Protein AF-A0A6N6PBB1-F1 (afdb_monomer_lite)

Structure (mmCIF, N/CA/C/O backbone):
data_AF-A0A6N6PBB1-F1
#
_entry.id   AF-A0A6N6PBB1-F1
#
loop_
_atom_site.group_PDB
_atom_site.id
_atom_site.type_symbol
_atom_site.label_atom_id
_atom_site.label_alt_id
_atom_site.label_comp_id
_atom_site.label_asym_id
_atom_site.label_entity_id
_atom_site.label_seq_id
_atom_site.pdbx_PDB_ins_code
_atom_site.Cartn_x
_atom_site.Cartn_y
_atom_site.Cartn_z
_atom_site.occupancy
_atom_site.B_iso_or_equiv
_atom_site.auth_seq_id
_atom_site.auth_comp_id
_atom_site.auth_asym_id
_atom_site.auth_atom_id
_atom_site.pdbx_PDB_model_num
ATOM 1 N N . MET A 1 1 ? 25.986 26.219 -14.719 1.00 50.94 1 MET A N 1
ATOM 2 C CA . MET A 1 1 ? 25.413 26.676 -13.434 1.00 50.94 1 MET A CA 1
ATOM 3 C C . MET A 1 1 ? 24.247 25.756 -13.110 1.00 50.94 1 MET A C 1
ATOM 5 O O . MET A 1 1 ? 23.481 25.501 -14.033 1.00 50.94 1 MET A O 1
ATOM 9 N N . PRO A 1 2 ? 24.144 25.170 -11.906 1.00 57.38 2 PRO A N 1
ATOM 10 C CA . PRO A 1 2 ? 23.033 24.276 -11.593 1.00 57.38 2 PRO A CA 1
ATOM 11 C C . PRO A 1 2 ? 21.725 25.075 -11.590 1.00 57.38 2 PRO A C 1
ATOM 13 O O . PRO A 1 2 ? 21.620 26.106 -10.929 1.00 57.38 2 PRO A O 1
ATOM 16 N N . ASN A 1 3 ? 20.762 24.624 -12.392 1.00 63.56 3 ASN A N 1
ATOM 17 C CA . ASN A 1 3 ? 19.454 25.249 -12.542 1.00 63.56 3 ASN A CA 1
ATOM 18 C C . ASN A 1 3 ? 18.669 25.063 -11.232 1.00 63.56 3 ASN A C 1
ATOM 20 O O . ASN A 1 3 ? 18.274 23.943 -10.907 1.00 63.56 3 ASN A O 1
ATOM 24 N N . LYS A 1 4 ? 18.510 26.130 -10.441 1.00 62.97 4 LYS A N 1
ATOM 25 C CA . LYS A 1 4 ? 17.718 26.096 -9.206 1.00 62.97 4 LYS A CA 1
ATOM 26 C C . LYS A 1 4 ? 16.245 26.053 -9.621 1.00 62.97 4 LYS A C 1
ATOM 28 O O . LYS A 1 4 ? 15.764 27.004 -10.230 1.00 62.97 4 LYS A O 1
ATOM 33 N N . GLN A 1 5 ? 15.557 24.948 -9.326 1.00 61.06 5 GLN A N 1
ATOM 34 C CA . GLN A 1 5 ? 14.104 24.839 -9.486 1.00 61.06 5 GLN A CA 1
ATOM 35 C C . GLN A 1 5 ? 13.452 26.083 -8.848 1.00 61.06 5 GLN A C 1
ATOM 37 O O . GLN A 1 5 ? 13.792 26.395 -7.700 1.00 61.06 5 GLN A O 1
ATOM 42 N N . PRO A 1 6 ? 12.576 26.814 -9.562 1.00 74.88 6 PRO A N 1
ATOM 43 C CA . PRO A 1 6 ? 11.879 27.950 -8.979 1.00 74.88 6 PRO A CA 1
ATOM 44 C C . PRO A 1 6 ? 11.091 27.492 -7.752 1.00 74.88 6 PRO A C 1
ATOM 46 O O . PRO A 1 6 ? 10.497 26.411 -7.748 1.00 74.88 6 PRO A O 1
ATOM 49 N N . GLU A 1 7 ? 11.147 28.295 -6.693 1.00 73.25 7 GLU A N 1
ATOM 50 C CA . GLU A 1 7 ? 10.477 27.981 -5.435 1.00 73.25 7 GLU A CA 1
ATOM 51 C C . GLU A 1 7 ? 8.960 27.874 -5.679 1.00 73.25 7 GLU A C 1
ATOM 53 O O . GLU A 1 7 ? 8.418 28.660 -6.467 1.00 73.25 7 GLU A O 1
ATOM 58 N N . PRO A 1 8 ? 8.268 26.886 -5.076 1.00 77.69 8 PRO A N 1
ATOM 59 C CA . PRO A 1 8 ? 6.836 26.722 -5.274 1.00 77.69 8 PRO A CA 1
ATOM 60 C C . PRO A 1 8 ? 6.096 28.019 -4.920 1.00 77.69 8 PRO A C 1
ATOM 62 O O . PRO A 1 8 ? 6.446 28.667 -3.934 1.00 77.69 8 PRO A O 1
ATOM 65 N N . PRO A 1 9 ? 5.036 28.389 -5.659 1.00 80.44 9 PRO A N 1
ATOM 66 C CA . PRO A 1 9 ? 4.270 29.607 -5.385 1.00 80.44 9 PRO A CA 1
ATOM 67 C C . PRO A 1 9 ? 3.486 29.554 -4.062 1.00 80.44 9 PRO A C 1
ATOM 69 O O . PRO A 1 9 ? 2.841 30.532 -3.692 1.00 80.44 9 PRO A O 1
ATOM 72 N N . PHE A 1 10 ? 3.530 28.423 -3.353 1.00 71.75 10 PHE A N 1
ATOM 73 C CA . PHE A 1 10 ? 2.827 28.201 -2.100 1.00 71.75 10 PHE A CA 1
ATOM 74 C C . PHE A 1 10 ? 3.817 27.860 -0.986 1.00 71.75 10 PHE A C 1
ATOM 76 O O . PHE A 1 10 ? 4.778 27.123 -1.232 1.00 71.75 10 PHE A O 1
ATOM 83 N N . PRO A 1 11 ? 3.588 28.370 0.238 1.00 75.50 11 PRO A N 1
ATOM 84 C CA . PRO A 1 11 ? 4.394 27.994 1.3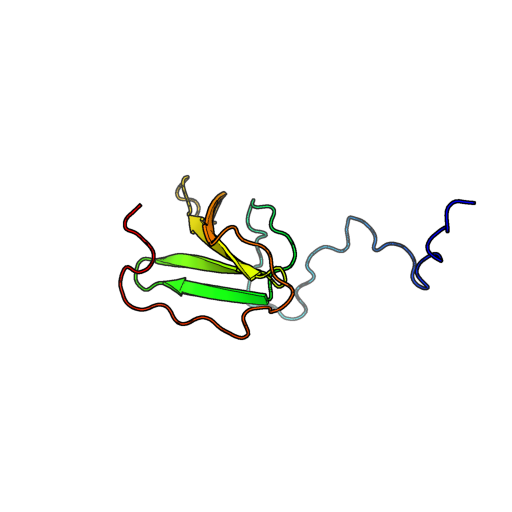89 1.00 75.50 11 PRO A CA 1
ATOM 85 C C . PRO A 1 11 ? 4.355 26.471 1.583 1.00 75.50 11 PRO A C 1
ATOM 87 O O . PRO A 1 11 ? 3.335 25.844 1.275 1.00 75.50 11 PRO A O 1
ATOM 90 N N . PRO A 1 12 ? 5.441 25.861 2.091 1.00 66.81 12 PRO A N 1
ATOM 91 C CA . PRO A 1 12 ? 5.441 24.440 2.402 1.00 66.81 12 PRO A CA 1
ATOM 92 C C . PRO A 1 12 ? 4.294 24.142 3.370 1.00 66.81 12 PRO A C 1
ATOM 94 O O . PRO A 1 12 ? 4.130 24.835 4.377 1.00 66.81 12 PRO A O 1
ATOM 97 N N . THR A 1 13 ? 3.491 23.127 3.050 1.00 65.56 13 THR A N 1
ATOM 98 C CA . THR A 1 13 ? 2.415 22.666 3.928 1.00 65.56 13 THR A CA 1
ATOM 99 C C . THR A 1 13 ? 3.009 22.367 5.307 1.00 65.56 13 THR A C 1
ATOM 101 O O . THR A 1 13 ? 3.990 21.618 5.375 1.00 65.56 13 THR A O 1
ATOM 104 N N . PRO A 1 14 ? 2.468 22.942 6.398 1.00 67.19 14 PRO A N 1
ATOM 105 C CA . PRO A 1 14 ? 2.925 22.620 7.739 1.00 67.19 14 PRO A CA 1
ATOM 106 C C . PRO A 1 14 ? 2.919 21.097 7.944 1.00 67.19 14 PRO A C 1
ATOM 108 O O . PRO A 1 14 ? 1.965 20.447 7.509 1.00 67.19 14 PRO A O 1
ATOM 111 N N . PRO A 1 15 ? 3.933 20.519 8.614 1.00 61.47 15 PRO A N 1
ATOM 112 C CA . PRO A 1 15 ? 4.011 19.073 8.856 1.00 61.47 15 PRO A CA 1
ATOM 113 C C . PRO A 1 15 ? 2.764 18.499 9.547 1.00 61.47 15 PRO A C 1
ATOM 115 O O . PRO A 1 15 ? 2.484 17.312 9.438 1.00 61.47 15 PRO A O 1
ATOM 118 N N . GLU A 1 16 ? 2.016 19.362 10.239 1.00 56.09 16 GLU A N 1
ATOM 119 C CA . GLU A 1 16 ? 0.818 19.053 11.015 1.00 56.09 16 GLU A CA 1
ATOM 120 C C . GLU A 1 16 ? -0.491 19.438 10.317 1.00 56.09 16 GLU A C 1
ATOM 122 O O . GLU A 1 16 ? -1.499 19.649 10.991 1.00 56.09 16 GLU A O 1
ATOM 127 N N . ALA A 1 17 ? -0.535 19.540 8.983 1.00 58.44 17 ALA A N 1
ATOM 128 C CA . ALA A 1 17 ? -1.817 19.528 8.274 1.00 58.44 17 ALA A CA 1
ATOM 129 C C . ALA A 1 17 ? -2.462 18.136 8.433 1.00 58.44 17 ALA A C 1
ATOM 131 O O . ALA A 1 17 ? -2.474 17.312 7.521 1.00 58.44 17 ALA A O 1
ATOM 132 N N . GLY A 1 18 ? -2.914 17.849 9.652 1.00 65.25 18 GLY A N 1
ATOM 133 C CA . GLY A 1 18 ? -3.527 16.608 10.058 1.00 65.25 18 GLY A CA 1
ATOM 134 C C . GLY A 1 18 ? -4.826 16.397 9.305 1.00 65.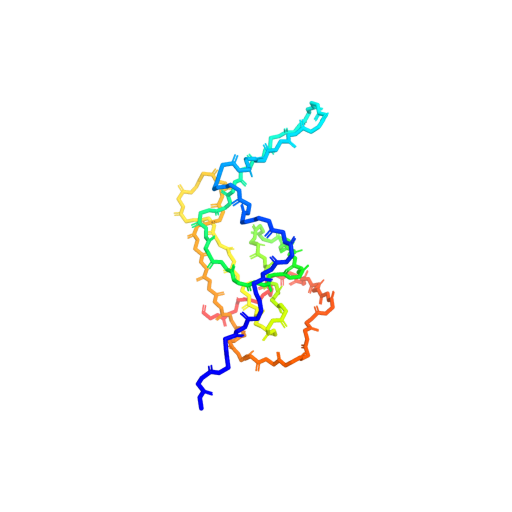25 18 GLY A C 1
ATOM 135 O O . GLY A 1 18 ? -5.482 17.329 8.830 1.00 65.25 18 GLY A O 1
ATOM 136 N N . ILE A 1 19 ? -5.198 15.132 9.193 1.00 67.25 19 ILE A N 1
ATOM 137 C CA . ILE A 1 19 ? -6.425 14.724 8.530 1.00 67.25 19 ILE A CA 1
ATOM 138 C C . ILE A 1 19 ? -7.601 15.338 9.300 1.00 67.25 19 ILE A C 1
ATOM 140 O O . ILE A 1 19 ? -7.895 14.942 10.425 1.00 67.25 19 ILE A O 1
ATOM 144 N N . THR A 1 20 ? -8.256 16.332 8.697 1.00 72.62 20 THR A N 1
ATOM 145 C CA . THR A 1 20 ? -9.428 16.992 9.280 1.00 72.62 20 THR A CA 1
ATOM 146 C C . THR A 1 20 ? -10.687 16.406 8.662 1.00 72.62 20 THR A C 1
ATOM 148 O O . THR A 1 20 ? -10.939 16.549 7.466 1.00 72.62 20 THR A O 1
ATOM 151 N N . ILE A 1 21 ? -11.491 15.745 9.489 1.00 76.06 21 ILE A N 1
ATOM 152 C CA . ILE A 1 21 ? -12.772 15.178 9.077 1.00 76.06 21 ILE A CA 1
ATOM 153 C C . ILE A 1 21 ? -13.832 16.282 9.109 1.00 76.06 21 ILE A C 1
ATOM 155 O O . ILE A 1 21 ? -14.137 16.819 10.170 1.00 76.06 21 ILE A O 1
ATOM 159 N N . LEU A 1 22 ? -14.391 16.628 7.946 1.00 78.19 22 LEU A N 1
ATOM 160 C CA . LEU A 1 22 ? -15.357 17.730 7.817 1.00 78.19 22 LEU A CA 1
ATOM 161 C C . LEU A 1 22 ? -16.764 17.375 8.326 1.00 78.19 22 LEU A C 1
ATOM 163 O O . LEU A 1 22 ? -17.542 18.273 8.638 1.00 78.19 22 LEU A O 1
ATOM 167 N N . VAL A 1 23 ? -17.100 16.081 8.398 1.00 80.00 23 VAL A N 1
ATOM 168 C CA . VAL A 1 23 ? -18.414 15.589 8.840 1.00 80.00 23 VAL A CA 1
ATOM 169 C C . VAL A 1 23 ? -18.232 14.357 9.735 1.00 80.00 23 VAL A C 1
ATOM 171 O O . VAL A 1 23 ? -17.507 13.445 9.341 1.00 80.00 23 VAL A O 1
ATOM 174 N N . PRO A 1 24 ? -18.882 14.278 10.910 1.00 78.06 24 PRO A N 1
ATOM 175 C CA . PRO A 1 24 ? -18.790 13.107 11.783 1.00 78.06 24 PRO A CA 1
ATOM 176 C C . PRO A 1 24 ? -19.281 11.818 11.103 1.00 78.06 24 PRO A C 1
ATOM 178 O O . PRO A 1 24 ? -20.164 11.863 10.249 1.00 78.06 24 PRO A O 1
ATOM 181 N N . GLY A 1 25 ? -18.767 10.663 11.541 1.00 84.56 25 GLY A N 1
ATOM 182 C CA . GLY A 1 25 ? -19.290 9.344 11.146 1.00 84.56 25 GLY A CA 1
ATOM 183 C C . GLY A 1 25 ? -18.266 8.360 10.578 1.00 84.56 25 GLY A C 1
ATOM 184 O O . GLY A 1 25 ? -18.617 7.214 10.320 1.00 84.56 25 GLY A O 1
ATOM 185 N N . PHE A 1 26 ? -17.007 8.764 10.415 1.00 84.06 26 PHE A N 1
ATOM 186 C CA . PHE A 1 26 ? -15.911 7.866 10.055 1.00 84.06 26 PHE A CA 1
ATOM 187 C C . PHE A 1 26 ? -14.611 8.301 10.734 1.00 84.06 26 PHE A C 1
ATOM 189 O O . PHE A 1 26 ? -14.437 9.466 11.096 1.00 84.06 26 PHE A O 1
ATOM 196 N N . THR A 1 27 ? -13.706 7.347 10.925 1.00 82.94 27 THR A N 1
ATOM 197 C CA . THR A 1 27 ? -12.341 7.583 11.399 1.00 82.94 27 THR A CA 1
ATOM 198 C C . THR A 1 27 ? -11.369 7.369 10.246 1.00 82.94 27 THR A C 1
ATOM 200 O O . THR A 1 27 ? -11.655 6.627 9.308 1.00 82.94 27 THR A O 1
ATOM 203 N N . VAL A 1 28 ? -10.216 8.032 10.303 1.00 86.19 28 VAL A N 1
ATOM 204 C CA . VAL A 1 28 ? -9.135 7.830 9.335 1.00 86.19 28 VAL A CA 1
ATOM 205 C C . VAL A 1 28 ? -7.885 7.407 10.090 1.00 86.19 28 VAL A C 1
ATOM 207 O O . VAL A 1 28 ? -7.550 7.987 11.122 1.00 86.19 28 VAL A O 1
ATOM 210 N N . ARG A 1 29 ? -7.212 6.378 9.577 1.00 89.12 29 ARG A N 1
ATOM 211 C CA . ARG A 1 29 ? -5.927 5.876 10.067 1.00 89.12 29 ARG A CA 1
ATOM 212 C C . ARG A 1 29 ? -4.968 5.842 8.878 1.00 89.12 29 ARG A C 1
ATOM 214 O O . ARG A 1 29 ? -5.335 5.330 7.824 1.00 89.12 29 ARG A O 1
ATOM 221 N N . GLU A 1 30 ? -3.776 6.416 9.025 1.00 90.19 30 GLU A N 1
ATOM 222 C CA . GLU A 1 30 ? -2.711 6.260 8.026 1.00 90.19 30 GLU A CA 1
ATOM 223 C C . GLU A 1 30 ? -2.190 4.818 8.089 1.00 90.19 30 GLU A C 1
ATOM 225 O O . GLU A 1 30 ? -1.963 4.293 9.182 1.00 90.19 30 GLU A O 1
ATOM 230 N N . LEU A 1 31 ? -1.996 4.179 6.933 1.00 94.31 31 LEU A N 1
ATOM 231 C CA . LEU A 1 31 ? -1.309 2.890 6.882 1.00 94.31 31 LEU A CA 1
ATOM 232 C C . LEU A 1 31 ? 0.181 3.095 7.199 1.00 94.31 31 LEU A C 1
ATOM 234 O O . LEU A 1 31 ? 0.788 4.010 6.636 1.00 94.31 31 LEU A O 1
ATOM 238 N N . PRO A 1 32 ? 0.812 2.252 8.035 1.00 94.81 32 PRO A N 1
ATOM 239 C CA . PRO A 1 32 ? 2.218 2.386 8.424 1.00 94.81 32 PRO A CA 1
ATOM 240 C C . PRO A 1 32 ? 3.199 1.946 7.317 1.00 94.81 32 PRO A C 1
ATOM 242 O O . PRO A 1 32 ? 4.226 1.324 7.576 1.00 94.81 32 PRO A O 1
ATOM 245 N N . VAL A 1 33 ? 2.909 2.293 6.063 1.00 94.50 33 VAL A N 1
ATOM 246 C CA . VAL A 1 33 ? 3.722 1.989 4.883 1.00 94.50 33 VAL A CA 1
ATOM 247 C C . VAL A 1 33 ? 4.069 3.265 4.126 1.00 94.50 33 VAL A C 1
ATOM 249 O O . VAL A 1 33 ? 3.309 4.231 4.099 1.00 94.50 33 VAL A O 1
ATOM 252 N N . LYS A 1 34 ? 5.233 3.280 3.473 1.00 92.69 34 LYS A N 1
ATOM 253 C CA . LYS A 1 34 ? 5.650 4.392 2.612 1.00 92.69 34 LYS A CA 1
ATOM 254 C C . LYS A 1 34 ? 5.723 3.919 1.168 1.00 92.69 34 LYS A C 1
ATOM 256 O O . LYS A 1 34 ? 6.561 3.099 0.803 1.00 92.69 34 LYS A O 1
ATOM 261 N N . LEU A 1 35 ? 4.821 4.457 0.357 1.00 92.12 35 LEU A N 1
ATOM 262 C CA . LEU A 1 35 ? 4.721 4.232 -1.078 1.00 92.12 35 LEU A CA 1
ATOM 263 C C . LEU A 1 35 ? 4.722 5.581 -1.785 1.00 92.12 35 LEU A C 1
ATOM 265 O O . LEU A 1 35 ? 4.247 6.582 -1.252 1.00 92.12 35 LEU A O 1
ATOM 269 N N . THR A 1 36 ? 5.270 5.610 -2.989 1.00 84.56 36 THR A N 1
ATOM 270 C CA . THR A 1 36 ? 5.347 6.824 -3.798 1.00 84.56 36 THR A CA 1
ATOM 271 C C . THR A 1 36 ? 4.319 6.755 -4.914 1.00 84.56 36 THR A C 1
ATOM 273 O O . THR A 1 36 ? 4.286 5.763 -5.635 1.00 84.56 36 THR A O 1
ATOM 276 N N . HIS A 1 37 ? 3.545 7.830 -5.085 1.00 83.00 37 HIS A N 1
ATOM 277 C CA . HIS A 1 37 ? 2.710 8.061 -6.265 1.00 83.00 37 HIS A CA 1
ATOM 278 C C . HIS A 1 37 ? 1.669 6.963 -6.538 1.00 83.00 37 HIS A C 1
ATOM 280 O O . HIS A 1 37 ? 1.713 6.338 -7.585 1.00 83.00 37 HIS A O 1
ATOM 286 N N . LEU A 1 38 ? 0.715 6.726 -5.636 1.00 93.06 38 LEU A N 1
ATOM 287 C CA . LEU A 1 38 ? -0.388 5.790 -5.898 1.00 93.06 38 LEU A CA 1
ATOM 288 C C . LEU A 1 38 ? -1.510 6.447 -6.713 1.00 93.06 38 LEU A C 1
ATOM 290 O O . LEU A 1 38 ? -1.834 7.611 -6.486 1.00 93.06 38 LEU A O 1
ATOM 294 N N . ASN A 1 39 ? -2.117 5.686 -7.624 1.00 91.31 39 ASN A N 1
ATOM 295 C CA . ASN A 1 39 ? -3.312 6.096 -8.372 1.00 91.31 39 ASN A CA 1
ATOM 296 C C . ASN A 1 39 ? -4.553 5.300 -7.941 1.00 91.31 39 ASN A C 1
ATOM 298 O O . ASN A 1 39 ? -5.639 5.846 -7.770 1.00 91.31 39 ASN A O 1
ATOM 302 N N . ASN A 1 40 ? -4.395 3.994 -7.739 1.00 91.69 40 ASN A N 1
ATOM 303 C CA . ASN A 1 40 ? -5.516 3.088 -7.533 1.00 91.69 40 ASN A CA 1
ATOM 304 C C . ASN A 1 40 ? -5.182 2.027 -6.489 1.00 91.69 40 ASN A C 1
ATOM 306 O O . ASN A 1 40 ? -4.079 1.478 -6.471 1.00 91.69 40 ASN A O 1
ATOM 310 N N . VAL A 1 41 ? -6.176 1.708 -5.666 1.00 94.19 41 VAL A N 1
ATOM 311 C CA . VAL A 1 41 ? -6.127 0.627 -4.685 1.00 94.19 41 VAL A CA 1
ATOM 312 C C . VAL A 1 41 ? -7.347 -0.271 -4.835 1.00 94.19 41 VAL A C 1
ATOM 314 O O . VAL A 1 41 ? -8.413 0.194 -5.239 1.00 94.19 41 VAL A O 1
ATOM 317 N N . GLU A 1 42 ? -7.190 -1.554 -4.535 1.00 93.31 42 GLU A N 1
ATOM 318 C CA . GLU A 1 42 ? -8.277 -2.531 -4.590 1.00 93.31 42 GLU A CA 1
ATOM 319 C C . GLU A 1 42 ? -8.067 -3.622 -3.543 1.00 93.31 42 GLU A C 1
ATOM 321 O O . GLU A 1 42 ? -6.975 -4.182 -3.437 1.00 93.31 42 GLU A O 1
ATOM 326 N N . TYR A 1 43 ? -9.120 -3.935 -2.789 1.00 90.69 43 TYR A N 1
ATOM 327 C CA . TYR A 1 43 ? -9.142 -5.121 -1.944 1.00 90.69 43 TYR A CA 1
ATOM 328 C C . TYR A 1 43 ? -9.450 -6.353 -2.792 1.00 90.69 43 TYR A C 1
ATOM 330 O O . TYR A 1 43 ? -10.481 -6.417 -3.463 1.00 90.69 43 TYR A O 1
ATOM 338 N N . ALA A 1 44 ? -8.563 -7.341 -2.738 1.00 88.25 44 ALA A N 1
ATOM 339 C CA . ALA A 1 44 ? -8.816 -8.664 -3.282 1.00 88.25 44 ALA A CA 1
ATOM 340 C C . ALA A 1 44 ? -9.880 -9.402 -2.444 1.00 88.25 44 ALA A C 1
ATOM 342 O O . ALA A 1 44 ? -10.000 -9.145 -1.243 1.00 88.25 44 ALA A O 1
ATOM 343 N N . PRO A 1 45 ? -10.593 -10.392 -3.017 1.00 86.8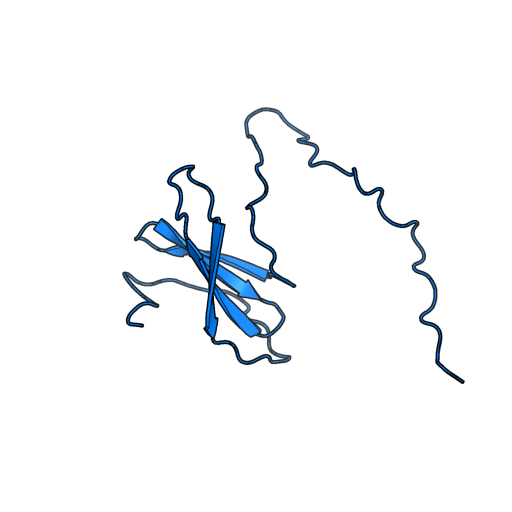1 45 PRO A N 1
ATOM 344 C CA . PRO A 1 45 ? -11.551 -11.212 -2.267 1.00 86.81 45 PRO A CA 1
ATOM 345 C C . PRO A 1 45 ? -10.960 -11.938 -1.048 1.00 86.81 45 PRO A C 1
ATOM 347 O O . PRO A 1 45 ? -11.692 -12.297 -0.132 1.00 86.81 45 PRO A O 1
ATOM 350 N N . ASP A 1 46 ? -9.641 -12.154 -1.024 1.00 85.12 46 ASP A N 1
ATOM 351 C CA . ASP A 1 46 ? -8.922 -12.767 0.099 1.00 85.12 46 ASP A CA 1
ATOM 352 C C . ASP A 1 46 ? -8.480 -11.765 1.185 1.00 85.12 46 ASP A C 1
ATOM 354 O O . ASP A 1 46 ? -7.752 -12.135 2.105 1.00 85.12 46 ASP A O 1
ATOM 358 N N . GLY A 1 47 ? -8.915 -10.506 1.085 1.00 85.88 47 GLY A N 1
ATOM 359 C CA . GLY A 1 47 ? -8.674 -9.454 2.072 1.00 85.88 47 GLY A CA 1
ATOM 360 C C . GLY A 1 47 ? -7.355 -8.703 1.904 1.00 85.88 47 GLY A C 1
ATOM 361 O O . GLY A 1 47 ? -7.097 -7.771 2.658 1.00 85.88 47 GLY A O 1
ATOM 362 N N . ARG A 1 48 ? -6.511 -9.056 0.927 1.00 89.75 48 ARG A N 1
ATOM 363 C CA . ARG A 1 48 ? -5.271 -8.308 0.668 1.00 89.75 48 ARG A CA 1
ATOM 364 C C . ARG A 1 48 ? -5.543 -7.004 -0.064 1.00 89.75 48 ARG A C 1
ATOM 366 O O . ARG A 1 48 ? -6.375 -6.960 -0.967 1.00 89.75 48 ARG A O 1
ATOM 373 N N . LEU A 1 49 ? -4.753 -5.983 0.245 1.00 94.31 49 LEU A N 1
ATOM 374 C CA . LEU A 1 49 ? -4.801 -4.695 -0.435 1.00 94.31 49 LEU A CA 1
ATOM 375 C C . LEU A 1 49 ? -3.783 -4.659 -1.579 1.00 94.31 49 LEU A C 1
ATOM 377 O O . LEU A 1 49 ? -2.597 -4.918 -1.384 1.00 94.31 49 LEU A O 1
ATOM 381 N N . LEU A 1 50 ? -4.227 -4.341 -2.789 1.00 94.31 50 LEU A N 1
ATOM 382 C CA . LEU A 1 50 ? -3.357 -4.100 -3.936 1.00 94.31 50 LEU A CA 1
ATOM 383 C C . LEU A 1 50 ? -3.275 -2.606 -4.213 1.00 94.31 50 LEU A C 1
ATOM 385 O O . LEU A 1 50 ? -4.269 -1.896 -4.081 1.00 94.31 50 LEU A O 1
ATOM 389 N N . ALA A 1 51 ? -2.108 -2.144 -4.656 1.00 95.50 51 ALA A N 1
ATOM 390 C CA . ALA A 1 51 ? -1.883 -0.751 -5.022 1.00 95.50 51 ALA A CA 1
ATOM 391 C C . ALA A 1 51 ? -1.128 -0.640 -6.352 1.00 95.50 51 ALA A C 1
ATOM 393 O O . ALA A 1 51 ? -0.115 -1.312 -6.552 1.00 95.50 51 ALA A O 1
ATOM 394 N N . GLY A 1 52 ? -1.616 0.221 -7.246 1.00 94.12 52 GLY A N 1
ATOM 395 C CA . GLY A 1 52 ? -0.951 0.600 -8.491 1.00 94.12 52 GLY A CA 1
ATOM 396 C C . GLY A 1 52 ? -0.414 2.025 -8.410 1.00 94.12 52 GLY A C 1
ATOM 397 O O . GLY A 1 52 ? -1.137 2.948 -8.013 1.00 94.12 52 GLY A O 1
ATOM 398 N N . GLY A 1 53 ? 0.856 2.191 -8.770 1.00 93.69 53 GLY A N 1
ATOM 399 C CA . GLY A 1 53 ? 1.548 3.472 -8.790 1.00 93.69 53 GLY A CA 1
ATOM 400 C C . GLY A 1 53 ? 1.492 4.162 -10.152 1.00 93.69 53 GLY A C 1
ATOM 401 O O . GLY A 1 53 ? 1.506 3.504 -11.189 1.00 93.69 53 GLY A O 1
ATOM 402 N N . TYR A 1 54 ? 1.507 5.495 -10.164 1.00 93.44 54 TYR A N 1
ATOM 403 C CA . TYR A 1 54 ? 1.723 6.316 -11.360 1.00 93.44 54 TYR A CA 1
ATOM 404 C C . TYR A 1 54 ? 3.067 6.046 -12.043 1.00 93.44 54 TYR A C 1
ATOM 406 O O . TYR A 1 54 ? 3.245 6.388 -13.204 1.00 93.44 54 TYR A O 1
ATOM 414 N N . ASP A 1 55 ? 4.010 5.431 -11.336 1.00 91.94 55 ASP A N 1
ATOM 415 C CA . ASP A 1 55 ? 5.288 4.991 -11.886 1.00 91.94 55 ASP A CA 1
ATOM 416 C C . ASP A 1 55 ? 5.213 3.611 -12.562 1.00 91.94 55 ASP A C 1
ATOM 418 O O . ASP A 1 55 ? 6.247 3.054 -12.923 1.00 91.94 55 ASP A O 1
ATOM 422 N N . GLY A 1 56 ? 4.016 3.033 -12.706 1.00 91.56 56 GLY A N 1
ATOM 423 C CA . GLY A 1 56 ? 3.789 1.745 -13.361 1.00 91.56 56 GLY A CA 1
ATOM 424 C C . GLY A 1 56 ? 3.966 0.523 -12.460 1.00 91.56 56 GLY A C 1
ATOM 425 O O . GLY A 1 56 ? 3.673 -0.594 -12.897 1.00 91.56 56 GLY A O 1
ATOM 426 N N . ARG A 1 57 ? 4.421 0.701 -11.212 1.00 92.75 57 ARG A N 1
ATOM 427 C CA . ARG A 1 57 ? 4.643 -0.419 -10.291 1.00 92.75 57 ARG A CA 1
ATOM 428 C C . ARG A 1 57 ? 3.344 -0.899 -9.659 1.00 92.75 57 ARG A C 1
ATOM 430 O O . ARG A 1 57 ? 2.423 -0.122 -9.412 1.00 92.75 57 ARG A O 1
ATOM 437 N N . PHE A 1 58 ? 3.311 -2.190 -9.332 1.00 93.06 58 PHE A N 1
ATOM 438 C CA . PHE A 1 58 ? 2.220 -2.785 -8.565 1.00 93.06 58 PHE A CA 1
ATOM 439 C C . PHE A 1 58 ? 2.709 -3.452 -7.286 1.00 93.06 58 PHE A C 1
ATOM 441 O O . PHE A 1 58 ? 3.704 -4.190 -7.270 1.00 93.06 58 PHE A O 1
ATOM 448 N N . HIS A 1 59 ? 1.950 -3.222 -6.221 1.00 94.19 59 HIS A N 1
ATOM 449 C CA . HIS A 1 59 ? 2.237 -3.654 -4.865 1.00 94.19 59 HIS A CA 1
ATOM 450 C C . HIS A 1 59 ? 1.093 -4.504 -4.306 1.00 94.19 59 HIS A C 1
ATOM 452 O O . HIS A 1 59 ? -0.077 -4.275 -4.610 1.00 94.19 59 HIS A O 1
ATOM 458 N N . VAL A 1 60 ? 1.447 -5.459 -3.452 1.00 94.88 60 VAL A N 1
ATOM 459 C CA . VAL A 1 60 ? 0.552 -6.137 -2.512 1.00 94.88 60 VAL A CA 1
ATOM 460 C C . VAL A 1 60 ? 0.932 -5.675 -1.113 1.00 94.88 60 VAL A C 1
ATOM 462 O O . VAL A 1 60 ? 2.099 -5.752 -0.724 1.00 94.88 60 VAL A O 1
ATOM 465 N N . LEU A 1 61 ? -0.062 -5.206 -0.376 1.00 95.75 61 LEU A N 1
ATOM 466 C CA . LEU A 1 61 ? 0.015 -4.769 1.003 1.00 95.75 61 LEU A CA 1
ATOM 467 C C . LEU A 1 61 ? -0.635 -5.835 1.896 1.00 95.75 61 LEU A C 1
ATOM 469 O O . LEU A 1 61 ? -1.620 -6.475 1.511 1.00 95.75 61 LEU A O 1
ATOM 473 N N . ARG A 1 62 ? -0.039 -6.084 3.063 1.00 93.81 62 ARG A N 1
ATOM 474 C CA . ARG A 1 62 ? -0.499 -7.094 4.026 1.00 93.81 62 ARG A CA 1
ATOM 475 C C . ARG A 1 62 ? -0.446 -6.543 5.437 1.00 93.81 62 ARG A C 1
ATOM 477 O O . ARG A 1 62 ? 0.534 -5.891 5.776 1.00 93.81 62 ARG A O 1
ATOM 484 N N . ASP A 1 63 ? -1.451 -6.882 6.231 1.00 94.12 63 ASP A N 1
ATOM 485 C CA . ASP A 1 63 ? -1.392 -6.812 7.688 1.00 94.12 63 ASP A CA 1
ATOM 486 C C . ASP A 1 63 ? -0.635 -8.045 8.205 1.00 94.12 63 ASP A C 1
ATOM 488 O O . ASP A 1 63 ? -1.008 -9.191 7.925 1.00 94.12 63 ASP A O 1
ATOM 492 N N . THR A 1 64 ? 0.479 -7.814 8.893 1.00 95.00 64 THR A N 1
ATOM 493 C CA . THR A 1 64 ? 1.325 -8.860 9.477 1.00 95.00 64 THR A CA 1
ATOM 494 C C . THR A 1 64 ? 1.275 -8.910 10.999 1.00 95.00 64 THR A C 1
ATOM 496 O O . THR A 1 64 ? 1.867 -9.821 11.583 1.00 95.00 64 THR A O 1
ATOM 499 N N . ASN A 1 65 ? 0.548 -7.991 11.639 1.00 95.12 65 ASN A N 1
ATOM 500 C CA . ASN A 1 65 ? 0.473 -7.875 13.095 1.00 95.12 65 ASN A CA 1
ATOM 501 C C . ASN A 1 65 ? -0.957 -8.036 13.660 1.00 95.12 65 ASN A C 1
ATOM 503 O O . ASN A 1 65 ? -1.112 -8.208 14.870 1.00 95.12 65 ASN A O 1
ATOM 507 N N . GLY A 1 66 ? -1.977 -8.078 12.799 1.00 93.50 66 GLY A N 1
ATOM 508 C CA . GLY A 1 66 ? -3.371 -8.352 13.140 1.00 93.50 66 GLY A CA 1
ATOM 509 C C . GLY A 1 66 ? -4.158 -7.145 13.656 1.00 93.50 66 GLY A C 1
ATOM 510 O O . GLY A 1 66 ? -5.227 -7.342 14.237 1.00 93.50 66 GLY A O 1
ATOM 511 N N . ASP A 1 67 ? -3.658 -5.916 13.494 1.00 93.44 67 ASP A N 1
ATOM 512 C CA . ASP A 1 67 ? -4.344 -4.685 13.918 1.00 93.44 67 ASP A CA 1
ATOM 513 C C . ASP A 1 67 ? -5.334 -4.128 12.873 1.00 93.44 67 ASP A C 1
ATOM 515 O O . ASP A 1 67 ? -5.976 -3.086 13.095 1.00 93.44 67 ASP A O 1
ATOM 519 N N . GLY A 1 68 ? -5.465 -4.834 11.746 1.00 91.25 68 GLY A N 1
ATOM 520 C CA . GLY A 1 68 ? -6.326 -4.483 10.628 1.00 91.25 68 GLY A CA 1
ATOM 521 C C . GLY A 1 68 ? -5.761 -3.388 9.727 1.00 91.25 68 GLY A C 1
ATOM 522 O O . GLY A 1 68 ? -6.515 -2.872 8.902 1.00 91.25 68 GLY A O 1
ATOM 523 N N . LEU A 1 69 ? -4.489 -3.003 9.880 1.00 94.56 69 LEU A N 1
ATOM 524 C CA . LEU A 1 69 ? -3.789 -2.098 8.974 1.00 94.56 69 LEU A CA 1
ATOM 525 C C . LEU A 1 69 ? -2.677 -2.835 8.242 1.00 94.56 69 LEU A C 1
ATOM 527 O O . LEU A 1 69 ? -1.866 -3.545 8.832 1.00 94.56 69 LEU A O 1
ATOM 531 N N . GLU A 1 70 ? -2.574 -2.615 6.939 1.00 95.81 70 GLU A N 1
ATOM 532 C CA . GLU A 1 70 ? -1.469 -3.174 6.187 1.00 95.81 70 GLU A CA 1
ATOM 533 C C . GLU A 1 70 ? -0.150 -2.475 6.536 1.00 95.81 70 GLU A C 1
ATOM 535 O O . GLU A 1 70 ? 0.004 -1.265 6.361 1.00 95.81 70 GLU A O 1
ATOM 540 N N . ASP A 1 71 ? 0.826 -3.260 6.988 1.00 95.88 71 ASP A N 1
ATOM 541 C CA . ASP A 1 71 ? 2.126 -2.806 7.487 1.00 95.88 71 ASP A CA 1
ATOM 542 C C . ASP A 1 71 ? 3.313 -3.338 6.671 1.00 95.88 71 ASP A C 1
ATOM 544 O O . ASP A 1 71 ? 4.455 -2.907 6.852 1.00 95.88 71 ASP A O 1
ATOM 548 N N . LYS A 1 72 ? 3.057 -4.232 5.711 1.00 96.25 72 LYS A N 1
ATOM 549 C CA . LYS A 1 72 ? 4.079 -4.790 4.823 1.00 96.25 72 LYS A CA 1
ATOM 550 C C . LYS A 1 72 ? 3.753 -4.572 3.355 1.00 96.25 72 LYS A C 1
ATOM 552 O O . LYS A 1 72 ? 2.643 -4.845 2.911 1.00 96.25 72 LYS A O 1
ATOM 557 N N . VAL A 1 73 ? 4.766 -4.171 2.583 1.00 96.56 73 VAL A N 1
ATOM 558 C CA . VAL A 1 73 ? 4.691 -3.964 1.130 1.00 96.56 73 VAL A CA 1
ATOM 559 C C . VAL A 1 73 ? 5.535 -5.000 0.391 1.00 96.56 73 VAL A C 1
ATOM 561 O O . VAL A 1 73 ? 6.729 -5.152 0.650 1.00 96.56 73 VAL A O 1
ATOM 564 N N . ASN A 1 74 ? 4.938 -5.640 -0.612 1.00 95.44 74 ASN A N 1
ATOM 565 C CA . ASN A 1 74 ? 5.613 -6.505 -1.573 1.00 95.44 74 ASN A CA 1
ATOM 566 C C . ASN A 1 74 ? 5.321 -6.016 -3.000 1.00 95.44 74 ASN A C 1
ATOM 568 O O . ASN A 1 74 ? 4.179 -6.051 -3.449 1.00 95.44 74 ASN A O 1
ATOM 572 N N . THR A 1 75 ? 6.342 -5.592 -3.742 1.00 94.19 75 THR A N 1
ATOM 573 C CA . THR A 1 75 ? 6.193 -5.159 -5.143 1.00 94.19 75 THR A CA 1
ATOM 574 C C . THR A 1 75 ? 6.314 -6.359 -6.078 1.00 94.19 75 THR A C 1
ATOM 576 O O . THR A 1 75 ? 7.398 -6.929 -6.190 1.00 94.19 75 THR A O 1
ATOM 579 N N . PHE A 1 76 ? 5.227 -6.748 -6.748 1.00 91.81 76 PHE A N 1
ATOM 580 C CA . PHE A 1 76 ? 5.225 -7.916 -7.645 1.00 91.81 76 PHE A CA 1
ATOM 581 C C . PHE A 1 76 ? 5.449 -7.546 -9.118 1.00 91.81 76 PHE A C 1
ATOM 583 O O . PHE A 1 76 ? 5.905 -8.382 -9.894 1.00 91.81 76 PHE A O 1
ATOM 590 N N . ALA A 1 77 ? 5.189 -6.292 -9.497 1.00 91.31 77 ALA A N 1
ATOM 591 C CA . ALA A 1 77 ? 5.578 -5.728 -10.788 1.00 91.31 77 ALA A CA 1
ATOM 592 C C . ALA A 1 77 ? 6.484 -4.508 -10.536 1.00 91.31 77 ALA A C 1
ATOM 594 O O . ALA A 1 77 ? 5.976 -3.417 -10.278 1.00 91.31 77 ALA A O 1
ATOM 595 N N . PRO A 1 78 ? 7.820 -4.684 -10.516 1.00 92.00 78 PRO A N 1
ATOM 596 C CA . PRO A 1 78 ? 8.749 -3.650 -10.056 1.00 92.00 78 PRO A CA 1
ATOM 597 C C . PRO A 1 78 ? 9.235 -2.687 -11.146 1.00 92.00 78 PRO A C 1
ATOM 599 O O . PRO A 1 78 ? 9.880 -1.695 -10.815 1.00 92.00 78 PRO A O 1
ATOM 602 N N . ALA A 1 79 ? 8.974 -2.975 -12.423 1.00 89.88 79 ALA A N 1
ATOM 603 C CA . ALA A 1 79 ? 9.434 -2.141 -13.527 1.00 89.88 79 ALA A CA 1
ATOM 604 C C . ALA A 1 79 ? 8.720 -0.785 -13.521 1.00 89.88 79 ALA A C 1
ATOM 606 O O . ALA A 1 79 ? 7.495 -0.729 -13.444 1.00 89.88 79 ALA A O 1
ATOM 607 N N . THR A 1 80 ? 9.494 0.293 -13.635 1.00 91.12 80 THR A N 1
ATOM 608 C CA . THR A 1 80 ? 8.949 1.641 -13.779 1.00 91.12 80 THR A CA 1
ATOM 609 C C . THR A 1 80 ? 8.645 1.952 -15.236 1.00 91.12 80 THR A C 1
ATOM 611 O O . THR A 1 80 ? 9.419 1.576 -16.120 1.00 91.12 80 THR A O 1
ATOM 614 N N . ASN A 1 81 ? 7.567 2.681 -15.496 1.00 83.62 81 ASN A N 1
ATOM 615 C CA . ASN A 1 81 ? 7.223 3.171 -16.826 1.00 83.62 81 ASN A CA 1
ATOM 616 C C . ASN A 1 81 ? 6.569 4.565 -16.748 1.00 83.62 81 ASN A C 1
ATOM 618 O O . ASN A 1 81 ? 6.153 5.011 -15.683 1.00 83.62 81 ASN A O 1
ATOM 622 N N . GLU A 1 82 ? 6.484 5.254 -17.887 1.00 85.50 82 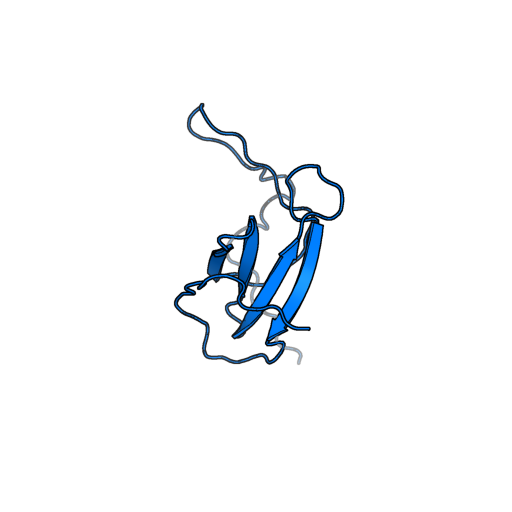GLU A N 1
ATOM 623 C CA . GLU A 1 82 ? 5.736 6.519 -18.005 1.00 85.50 82 GLU A CA 1
ATOM 624 C C . GLU A 1 82 ? 4.221 6.283 -18.198 1.00 85.50 82 GLU A C 1
ATOM 626 O O . GLU A 1 82 ? 3.413 7.198 -18.048 1.00 85.50 82 GLU A O 1
ATOM 631 N N . ASN A 1 83 ? 3.828 5.044 -18.521 1.00 81.88 83 ASN A N 1
ATOM 632 C CA . ASN A 1 83 ? 2.445 4.635 -18.757 1.00 81.88 83 ASN A CA 1
ATOM 633 C C . ASN A 1 83 ? 1.799 4.108 -17.471 1.00 81.88 83 ASN A C 1
ATOM 635 O O . ASN A 1 83 ? 1.824 2.908 -17.191 1.00 81.88 83 ASN A O 1
ATOM 639 N N . TYR A 1 84 ? 1.157 4.992 -16.717 1.00 85.25 84 TYR A N 1
ATOM 640 C CA . TYR A 1 84 ? 0.512 4.607 -15.467 1.00 85.25 84 TYR A CA 1
ATOM 641 C C . TYR A 1 84 ? -0.736 3.725 -15.668 1.00 85.25 84 TYR A C 1
ATOM 643 O O . TYR A 1 84 ? -1.474 3.879 -16.650 1.00 85.25 84 TYR A O 1
ATOM 651 N N . PRO A 1 85 ? -1.023 2.808 -14.725 1.00 85.25 85 PRO A N 1
ATOM 652 C CA . PRO A 1 85 ? -2.252 2.039 -14.744 1.00 85.25 85 PRO A CA 1
ATOM 653 C C . PRO A 1 85 ? -3.449 2.957 -14.508 1.00 85.25 85 PRO A C 1
ATOM 655 O O . PRO A 1 85 ? -3.477 3.733 -13.557 1.00 85.25 85 PRO A O 1
ATOM 658 N N . LEU A 1 86 ? -4.465 2.845 -15.363 1.00 89.62 86 LEU A N 1
ATOM 659 C CA . LEU A 1 86 ? -5.721 3.577 -15.185 1.00 89.62 86 LEU A CA 1
ATOM 660 C C . LEU A 1 86 ? -6.594 2.946 -14.095 1.00 89.62 86 LEU A C 1
ATOM 662 O O . LEU A 1 86 ? -7.285 3.652 -13.364 1.00 89.62 86 LEU A O 1
ATOM 666 N N . ARG A 1 87 ? -6.603 1.609 -14.017 1.00 88.12 87 ARG A N 1
ATOM 667 C CA . ARG A 1 87 ? -7.418 0.834 -13.075 1.00 88.12 87 ARG A CA 1
ATOM 668 C C . ARG A 1 87 ? -6.862 -0.580 -12.890 1.00 88.12 87 ARG A C 1
ATOM 670 O O . ARG A 1 87 ? -6.132 -1.082 -13.741 1.00 88.12 87 ARG A O 1
ATOM 677 N N . MET A 1 88 ? -7.260 -1.218 -11.793 1.00 87.94 88 MET A N 1
ATOM 678 C CA . MET A 1 88 ? -7.084 -2.644 -11.521 1.00 87.94 88 MET A CA 1
ATOM 679 C C . MET A 1 88 ? -8.449 -3.317 -11.375 1.00 87.94 88 MET A C 1
ATOM 681 O O . MET A 1 88 ? -9.451 -2.655 -11.088 1.00 87.94 88 MET A O 1
ATOM 685 N N . ALA A 1 89 ? -8.464 -4.618 -11.637 1.00 88.75 89 ALA A N 1
ATOM 686 C CA . ALA A 1 89 ? -9.528 -5.518 -11.234 1.00 88.75 89 ALA A CA 1
ATOM 687 C C . ALA A 1 89 ? -8.867 -6.802 -10.737 1.00 88.75 89 ALA A C 1
ATOM 689 O O . ALA A 1 89 ? -8.027 -7.376 -11.443 1.00 88.75 89 ALA A O 1
ATOM 690 N N . VAL A 1 90 ? -9.235 -7.255 -9.544 1.00 84.00 90 VAL A N 1
ATOM 691 C CA . VAL A 1 90 ? -8.662 -8.463 -8.951 1.00 84.00 90 VAL A CA 1
ATOM 692 C C . VAL A 1 90 ? -9.651 -9.615 -9.042 1.00 84.00 90 VAL A C 1
ATOM 694 O O . VAL A 1 90 ? -10.738 -9.585 -8.472 1.00 84.00 90 VAL A O 1
ATOM 697 N N . LYS A 1 91 ? -9.248 -10.665 -9.758 1.00 81.00 91 LYS A N 1
ATOM 698 C CA . LYS A 1 91 ? -9.945 -11.953 -9.770 1.00 81.00 91 LYS A CA 1
ATOM 699 C C . LYS A 1 91 ? -9.340 -12.865 -8.703 1.00 81.00 91 LYS A C 1
ATOM 701 O O . LYS A 1 91 ? -8.121 -12.884 -8.551 1.00 81.00 91 LYS A O 1
ATOM 706 N N . ASP A 1 92 ? -10.196 -13.623 -8.020 1.00 72.38 92 ASP A N 1
ATOM 707 C CA . ASP A 1 92 ? -9.894 -14.621 -6.982 1.00 72.38 92 ASP A CA 1
ATOM 708 C C . ASP A 1 92 ? -8.431 -15.111 -6.941 1.00 72.38 92 ASP A C 1
ATOM 710 O O . ASP A 1 92 ? -7.940 -15.744 -7.879 1.00 72.38 92 ASP A O 1
ATOM 714 N N . GLY A 1 93 ? -7.730 -14.844 -5.832 1.00 62.50 93 GLY A N 1
ATOM 715 C CA . GLY A 1 93 ? -6.400 -15.397 -5.532 1.00 62.50 93 GLY A CA 1
ATOM 716 C C . GLY A 1 93 ? -5.222 -14.877 -6.374 1.00 62.50 93 GLY A C 1
ATOM 71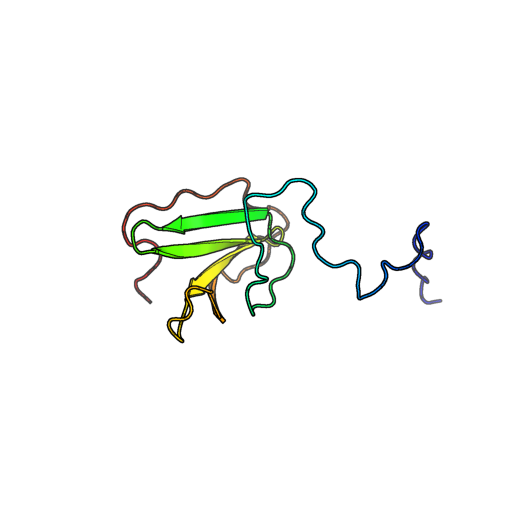7 O O . GLY A 1 93 ? -4.069 -15.208 -6.074 1.00 62.50 93 GLY A O 1
ATOM 718 N N . ALA A 1 94 ? -5.447 -14.039 -7.388 1.00 57.91 94 ALA A N 1
ATOM 719 C CA . ALA A 1 94 ? -4.376 -13.329 -8.082 1.00 57.91 94 ALA A CA 1
ATOM 720 C C . ALA A 1 94 ? -4.048 -11.995 -7.378 1.00 57.91 94 ALA A C 1
ATOM 722 O O . ALA A 1 94 ? -4.952 -11.345 -6.865 1.00 57.91 94 ALA A O 1
ATOM 723 N N . PRO A 1 95 ? -2.779 -11.550 -7.350 1.00 55.31 95 PRO A N 1
ATOM 724 C CA . PRO A 1 95 ? -1.587 -12.208 -7.850 1.00 55.31 95 PRO A CA 1
ATOM 725 C C . PRO A 1 95 ? -0.839 -12.830 -6.667 1.00 55.31 95 PRO A C 1
ATOM 727 O O . PRO A 1 95 ? -0.111 -12.132 -5.976 1.00 55.31 95 PRO A O 1
ATOM 730 N N . THR A 1 96 ? -0.983 -14.127 -6.390 1.00 47.56 96 THR A N 1
ATOM 731 C CA . THR A 1 96 ? 0.066 -14.843 -5.634 1.00 47.56 96 THR A CA 1
ATOM 732 C C . THR A 1 96 ? 0.088 -16.335 -5.939 1.00 47.56 96 THR A C 1
ATOM 734 O O . THR A 1 96 ? -0.596 -17.133 -5.303 1.00 47.56 96 THR A O 1
ATOM 737 N N . ARG A 1 97 ? 1.005 -16.713 -6.830 1.00 42.50 97 ARG A N 1
ATOM 738 C CA . ARG A 1 97 ? 2.019 -17.718 -6.497 1.00 42.50 97 ARG A CA 1
ATOM 739 C C . ARG A 1 97 ? 3.389 -17.059 -6.668 1.00 42.50 97 ARG A C 1
ATOM 741 O O . ARG A 1 97 ? 3.882 -17.004 -7.787 1.00 42.50 97 ARG A O 1
ATOM 748 N N . CYS A 1 98 ? 3.954 -16.557 -5.575 1.00 40.84 98 CYS A N 1
ATOM 749 C CA . CYS A 1 98 ? 5.386 -16.330 -5.388 1.00 40.84 98 CYS A CA 1
ATOM 750 C C . CYS A 1 98 ? 5.692 -16.657 -3.930 1.00 40.84 98 CYS A C 1
ATOM 752 O O . CYS A 1 98 ? 4.979 -16.092 -3.068 1.00 40.84 98 CYS A O 1
#

Sequence (98 aa):
MPNKQPEPPFPPTPPEAGITILVPGFTVRELPVKLTHLNNVEYAPDGRLLAGGYDGRFHVLRDTNGDGLEDKVNTFAPATNENYPLRMAVKDGAPTRC

pLDDT: mean 82.71, std 13.77, range [40.84, 96.56]

Secondary structure (DSSP, 8-state):
----PPPPSSPPPPTT-----SSSS------S---S-EEEEEE-TTS-EEEEETTS-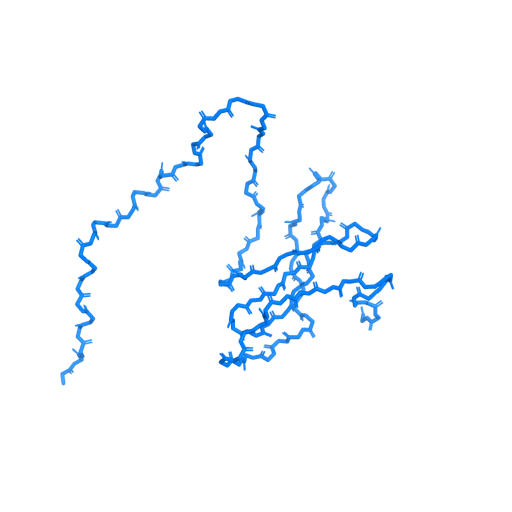EEEEE-SSSSSS--EEEEEE----SS--------TTTT---

Foldseek 3Di:
DPDDDPDDPDDPDPPPPDDDDPDDDDDDDDAQDDDPAWDDWDQAPVRWIWTWHCQGWIWIFDDPPPPSGGNDIDIPRPHGDNDGDPYDDHDPPPPDDD

Radius of gyration: 17.28 Å; chains: 1; bounding box: 45×47×33 Å